Protein AF-A0A2G6GM30-F1 (afdb_monomer)

Structure (mmCIF, N/CA/C/O backbone):
data_AF-A0A2G6GM30-F1
#
_entry.id   AF-A0A2G6GM30-F1
#
loop_
_atom_site.group_PDB
_atom_site.id
_atom_site.type_symbol
_atom_site.label_atom_id
_atom_site.label_alt_id
_atom_site.label_comp_id
_atom_site.label_asym_id
_atom_site.label_entity_id
_atom_site.label_seq_id
_atom_site.pdbx_PDB_ins_code
_atom_site.Cartn_x
_atom_site.Cartn_y
_atom_site.Cartn_z
_atom_site.occupancy
_atom_site.B_iso_or_equiv
_atom_site.auth_seq_id
_atom_site.auth_comp_id
_atom_site.auth_asym_id
_atom_site.auth_atom_id
_atom_site.pdbx_PDB_model_num
ATOM 1 N N . MET A 1 1 ? 24.001 -7.301 -45.729 1.00 84.75 1 MET A N 1
ATOM 2 C CA . MET A 1 1 ? 23.975 -8.053 -44.451 1.00 84.75 1 MET A CA 1
ATOM 3 C C . MET A 1 1 ? 24.081 -7.148 -43.227 1.00 84.75 1 MET A C 1
ATOM 5 O O . MET A 1 1 ? 23.180 -7.208 -42.403 1.00 84.75 1 MET A O 1
ATOM 9 N N . LEU A 1 2 ? 25.099 -6.281 -43.123 1.00 90.50 2 LEU A N 1
ATOM 10 C CA . LEU A 1 2 ? 25.279 -5.382 -41.967 1.00 90.50 2 LEU A CA 1
ATOM 11 C C . LEU A 1 2 ? 24.071 -4.457 -41.707 1.00 90.50 2 LEU A C 1
ATOM 13 O O . LEU A 1 2 ? 23.614 -4.343 -40.576 1.00 90.50 2 LEU A O 1
ATOM 17 N N . LEU A 1 3 ? 23.507 -3.855 -42.761 1.00 92.69 3 LEU A N 1
ATOM 18 C CA . LEU A 1 3 ? 22.332 -2.982 -42.650 1.00 92.69 3 LEU A CA 1
ATOM 19 C C . LEU A 1 3 ? 21.097 -3.722 -42.106 1.00 92.69 3 LEU A C 1
ATOM 21 O O . LEU A 1 3 ? 20.431 -3.223 -41.206 1.00 92.69 3 LEU A O 1
ATOM 25 N N . ASN A 1 4 ? 20.826 -4.937 -42.596 1.00 92.81 4 ASN A N 1
ATOM 26 C CA . ASN A 1 4 ? 19.706 -5.754 -42.114 1.00 92.81 4 ASN A CA 1
ATOM 27 C C . ASN A 1 4 ? 19.883 -6.126 -40.637 1.00 92.81 4 ASN A C 1
ATOM 29 O O . ASN A 1 4 ? 18.922 -6.085 -39.877 1.00 92.81 4 ASN A O 1
ATOM 33 N N . PHE A 1 5 ? 21.111 -6.447 -40.221 1.00 91.69 5 PHE A N 1
ATOM 34 C CA . PHE A 1 5 ? 21.425 -6.717 -38.819 1.00 91.69 5 PHE A CA 1
ATOM 35 C C . PHE A 1 5 ? 21.166 -5.490 -37.930 1.00 91.69 5 PHE A C 1
ATOM 37 O O . PHE A 1 5 ? 20.510 -5.611 -36.897 1.00 91.69 5 PHE A O 1
ATOM 44 N N . LEU A 1 6 ? 21.605 -4.302 -38.359 1.00 90.38 6 LEU A N 1
ATOM 45 C CA . LEU A 1 6 ? 21.360 -3.048 -37.638 1.00 90.38 6 LEU A CA 1
ATOM 46 C C . LEU A 1 6 ? 19.866 -2.717 -37.532 1.00 90.38 6 LEU A C 1
ATOM 48 O O . LEU A 1 6 ? 19.414 -2.289 -36.473 1.00 90.38 6 LEU A O 1
ATOM 52 N N . LEU A 1 7 ? 19.090 -2.959 -38.592 1.00 92.94 7 LEU A N 1
ATOM 53 C CA . LEU A 1 7 ? 17.637 -2.762 -38.582 1.00 92.94 7 LEU A CA 1
ATOM 54 C C . LEU A 1 7 ? 16.932 -3.708 -37.603 1.00 92.94 7 LEU A C 1
ATOM 56 O O . LEU A 1 7 ? 16.074 -3.267 -36.840 1.00 92.94 7 LEU A O 1
ATOM 60 N N . ILE A 1 8 ? 17.316 -4.988 -37.581 1.00 92.06 8 ILE A N 1
ATOM 61 C CA . ILE A 1 8 ? 16.774 -5.971 -36.629 1.00 92.06 8 ILE A CA 1
ATOM 62 C C . ILE A 1 8 ? 17.109 -5.559 -35.194 1.00 92.06 8 ILE A C 1
ATOM 64 O O . ILE A 1 8 ? 16.237 -5.572 -34.325 1.00 92.06 8 ILE A O 1
ATOM 68 N N . LEU A 1 9 ?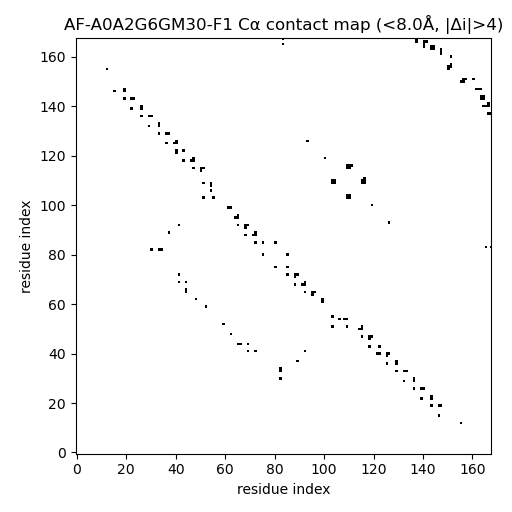 18.355 -5.147 -34.951 1.00 87.94 9 LEU A N 1
ATOM 69 C CA . LEU A 1 9 ? 18.783 -4.680 -33.639 1.00 87.94 9 LEU A CA 1
ATOM 70 C C . LEU A 1 9 ? 17.967 -3.456 -33.203 1.00 87.94 9 LEU A C 1
ATOM 72 O O . LEU A 1 9 ? 17.406 -3.462 -32.111 1.00 87.94 9 LEU A O 1
ATOM 76 N N . ALA A 1 10 ? 17.826 -2.448 -34.067 1.00 87.38 10 ALA A N 1
ATOM 77 C CA . ALA A 1 10 ? 17.023 -1.259 -33.789 1.00 87.38 10 ALA A CA 1
ATOM 78 C C . ALA A 1 10 ? 15.559 -1.608 -33.468 1.00 87.38 10 ALA A C 1
ATOM 80 O O . ALA A 1 10 ? 15.001 -1.087 -32.501 1.00 87.38 10 ALA A O 1
ATOM 81 N N . ALA A 1 11 ? 14.955 -2.538 -34.213 1.00 90.06 11 ALA A N 1
ATOM 82 C CA . ALA A 1 11 ? 13.593 -2.999 -33.954 1.00 90.06 11 ALA A CA 1
ATOM 83 C C . ALA A 1 11 ? 13.448 -3.645 -32.562 1.00 90.06 11 ALA A C 1
ATOM 85 O O . ALA A 1 11 ? 12.497 -3.341 -31.840 1.00 90.06 11 ALA A O 1
ATOM 86 N N . ILE A 1 12 ? 14.412 -4.474 -32.142 1.00 87.50 12 ILE A N 1
ATOM 87 C CA . 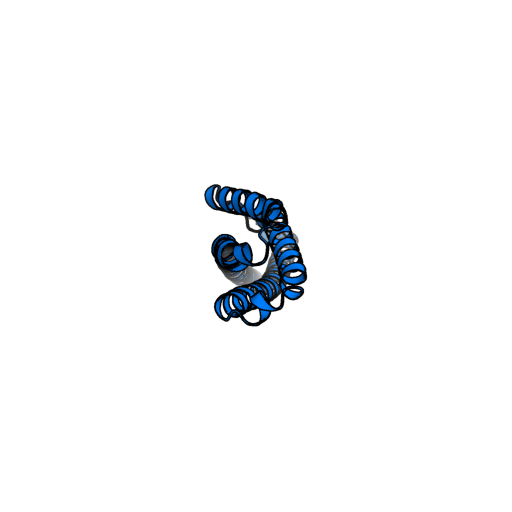ILE A 1 12 ? 14.426 -5.095 -30.805 1.00 87.50 12 ILE A CA 1
ATOM 88 C C . ILE A 1 12 ? 14.519 -4.029 -29.703 1.00 87.50 12 ILE A C 1
ATOM 90 O O . ILE A 1 12 ? 13.792 -4.106 -28.711 1.00 87.50 12 ILE A O 1
ATOM 94 N N . ILE A 1 13 ? 15.371 -3.013 -29.884 1.00 84.56 13 ILE A N 1
ATOM 95 C CA . ILE A 1 13 ? 15.541 -1.904 -28.928 1.00 84.56 13 ILE A CA 1
ATOM 96 C C . ILE A 1 13 ? 14.225 -1.147 -28.735 1.00 84.56 13 ILE A C 1
ATOM 98 O O . ILE A 1 13 ? 13.824 -0.862 -27.601 1.00 84.56 13 ILE A O 1
ATOM 102 N N . ILE A 1 14 ? 13.550 -0.830 -29.842 1.00 86.88 14 ILE A N 1
ATOM 103 C CA . ILE A 1 14 ? 12.280 -0.101 -29.836 1.00 86.88 14 ILE A CA 1
ATOM 104 C C . ILE A 1 14 ? 11.205 -0.925 -29.123 1.00 86.88 14 ILE A C 1
ATOM 106 O O . ILE A 1 14 ? 10.554 -0.418 -28.208 1.00 86.88 14 ILE A O 1
ATOM 110 N N . LEU A 1 15 ? 11.065 -2.208 -29.470 1.00 88.50 15 LEU A N 1
ATOM 111 C CA . LEU A 1 15 ? 10.095 -3.110 -28.841 1.00 88.50 15 LEU A CA 1
ATOM 112 C C . LEU A 1 15 ? 10.320 -3.245 -27.329 1.00 88.50 15 LEU A C 1
ATOM 114 O O . LEU A 1 15 ? 9.371 -3.143 -26.548 1.00 88.50 15 LEU A O 1
ATOM 118 N N . LEU A 1 16 ? 11.573 -3.422 -26.901 1.00 86.00 16 LEU A N 1
ATOM 119 C CA . LEU A 1 16 ? 11.924 -3.528 -25.485 1.00 86.00 16 LEU A CA 1
ATOM 120 C C . LEU A 1 16 ? 11.618 -2.225 -24.731 1.00 86.00 16 LEU A C 1
ATOM 122 O O . LEU A 1 16 ? 11.071 -2.264 -23.629 1.00 86.00 16 LEU A O 1
ATOM 126 N N . SER A 1 17 ? 11.903 -1.075 -25.343 1.00 84.06 17 SER A N 1
ATOM 127 C CA . SER A 1 17 ? 11.614 0.241 -24.761 1.00 84.06 17 SER A CA 1
ATOM 128 C C . SER A 1 17 ? 10.111 0.469 -24.578 1.00 84.06 17 SER A C 1
ATOM 130 O O . SER A 1 17 ? 9.685 0.897 -23.504 1.00 84.06 17 SER A O 1
ATOM 132 N N . ILE A 1 18 ? 9.297 0.112 -25.579 1.00 89.12 18 ILE A N 1
ATOM 133 C CA . ILE A 1 18 ? 7.828 0.169 -25.494 1.00 89.12 18 ILE A CA 1
ATOM 134 C C . ILE A 1 18 ? 7.329 -0.691 -24.329 1.00 89.12 18 ILE A C 1
ATOM 136 O O . ILE A 1 18 ? 6.519 -0.234 -23.522 1.00 89.12 18 ILE A O 1
ATOM 140 N N . PHE A 1 19 ? 7.841 -1.916 -24.192 1.00 89.75 19 PHE A N 1
ATOM 141 C CA . PHE A 1 19 ? 7.405 -2.823 -23.131 1.00 89.75 19 PHE A CA 1
ATOM 142 C C . PHE A 1 19 ? 7.753 -2.305 -21.726 1.00 89.75 19 PHE A C 1
ATOM 144 O O . PHE A 1 19 ? 6.922 -2.377 -20.818 1.00 89.75 19 PHE A O 1
ATOM 151 N N . ILE A 1 20 ? 8.941 -1.715 -21.553 1.00 89.06 20 ILE A N 1
ATOM 152 C CA . ILE A 1 20 ? 9.350 -1.071 -20.294 1.00 89.06 20 ILE A CA 1
ATOM 153 C C . ILE A 1 20 ? 8.406 0.085 -19.940 1.00 89.06 20 ILE A C 1
ATOM 155 O O . ILE A 1 20 ? 7.972 0.177 -18.791 1.00 89.06 20 ILE A O 1
ATOM 159 N N . ILE A 1 21 ? 8.045 0.934 -20.908 1.00 90.81 21 ILE A N 1
ATOM 160 C CA . ILE A 1 21 ? 7.124 2.063 -20.689 1.00 90.81 21 ILE A CA 1
ATOM 161 C C . ILE A 1 21 ? 5.734 1.563 -20.278 1.00 90.81 21 ILE A C 1
ATOM 163 O O . ILE A 1 21 ? 5.152 2.077 -19.323 1.00 90.81 21 ILE A O 1
ATOM 167 N N . ILE A 1 22 ? 5.216 0.529 -20.948 1.00 93.25 22 ILE A N 1
ATOM 168 C CA . ILE A 1 22 ? 3.916 -0.072 -20.611 1.00 93.25 22 ILE A CA 1
ATOM 169 C C . ILE A 1 22 ? 3.918 -0.592 -19.169 1.00 93.25 22 ILE A C 1
ATOM 171 O O . ILE A 1 22 ? 2.975 -0.341 -18.414 1.00 93.25 22 ILE A O 1
ATOM 175 N N . LEU A 1 23 ? 4.976 -1.300 -18.768 1.00 93.25 23 LEU A N 1
ATOM 176 C CA . LEU A 1 23 ? 5.095 -1.818 -17.407 1.00 93.25 23 LEU A CA 1
ATOM 177 C C . LEU A 1 23 ? 5.237 -0.699 -16.377 1.00 93.25 23 LEU A C 1
ATOM 179 O O . LEU A 1 23 ? 4.582 -0.774 -15.341 1.00 93.25 23 LEU A O 1
ATOM 183 N N . LYS A 1 24 ? 6.016 0.347 -16.671 1.00 93.12 24 LYS A N 1
ATOM 184 C CA . LYS A 1 24 ? 6.148 1.521 -15.801 1.00 93.12 24 LYS A CA 1
ATOM 185 C C . LYS A 1 24 ? 4.794 2.185 -15.551 1.00 93.12 24 LYS A C 1
ATOM 187 O O . LYS A 1 24 ? 4.396 2.326 -14.401 1.00 93.12 24 LYS A O 1
ATOM 192 N N . ASN A 1 25 ? 4.044 2.484 -16.611 1.00 93.81 25 ASN A N 1
ATOM 193 C CA . ASN A 1 25 ? 2.718 3.098 -16.489 1.00 93.81 25 ASN A CA 1
ATOM 194 C C . ASN A 1 25 ? 1.752 2.215 -15.683 1.00 93.81 25 ASN A C 1
ATOM 196 O O . ASN A 1 25 ? 0.944 2.711 -14.899 1.00 93.81 25 ASN A O 1
ATOM 200 N N . LYS A 1 26 ? 1.848 0.889 -15.849 1.00 95.56 26 LYS A N 1
ATOM 201 C CA . LYS A 1 26 ? 1.054 -0.065 -15.069 1.00 95.56 26 LYS A CA 1
ATOM 202 C C . LYS A 1 26 ? 1.440 -0.065 -13.588 1.00 95.56 26 LYS A C 1
ATOM 204 O O . LYS A 1 26 ? 0.550 -0.146 -12.746 1.00 95.56 26 LYS A O 1
ATOM 209 N N . ILE A 1 27 ? 2.734 0.015 -13.276 1.00 96.19 27 ILE A N 1
ATOM 210 C CA . ILE A 1 27 ? 3.244 0.140 -11.904 1.00 96.19 27 ILE A CA 1
ATOM 211 C C . ILE A 1 27 ? 2.712 1.428 -11.278 1.00 96.19 27 ILE A C 1
ATOM 213 O O . ILE A 1 27 ? 2.083 1.357 -10.230 1.00 96.19 27 ILE A O 1
ATOM 217 N N . ASP A 1 28 ? 2.865 2.569 -11.950 1.00 95.50 28 ASP A N 1
ATOM 218 C CA . ASP A 1 28 ? 2.432 3.867 -11.424 1.00 95.50 28 ASP A CA 1
ATOM 219 C C . ASP A 1 28 ? 0.905 3.898 -11.186 1.00 95.50 28 ASP A C 1
ATOM 221 O O . ASP A 1 28 ? 0.438 4.347 -10.139 1.00 95.50 28 ASP A O 1
ATOM 225 N N . SER A 1 29 ? 0.113 3.318 -12.097 1.00 96.81 29 SER A N 1
ATOM 226 C CA . SER A 1 29 ? -1.338 3.160 -11.911 1.00 96.81 29 SER A CA 1
ATOM 227 C C . SER A 1 29 ? -1.689 2.277 -10.704 1.00 96.81 29 SER A C 1
ATOM 229 O O . SER A 1 29 ? -2.587 2.619 -9.928 1.00 96.81 29 SER A O 1
ATOM 231 N N . LEU A 1 30 ? -0.972 1.164 -10.512 1.00 97.19 30 LEU A N 1
ATOM 232 C CA . LEU A 1 30 ? -1.156 0.290 -9.353 1.00 97.19 30 LEU A CA 1
ATOM 233 C C . LEU A 1 30 ? -0.76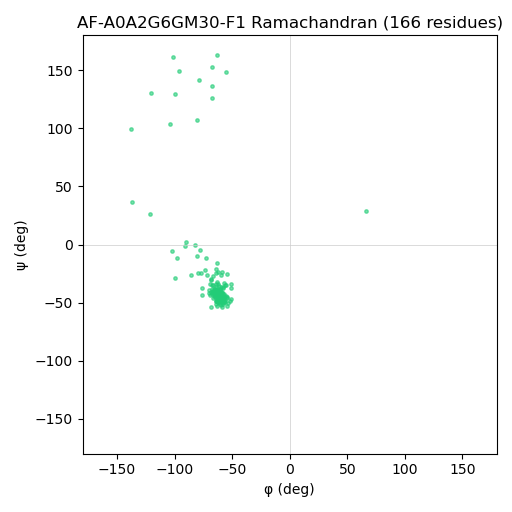5 0.982 -8.049 1.00 97.19 30 LEU A C 1
ATOM 235 O O . LEU A 1 30 ? -1.484 0.835 -7.063 1.00 97.19 30 LEU A O 1
ATOM 239 N N . GLU A 1 31 ? 0.321 1.757 -8.037 1.00 96.81 31 GLU A N 1
ATOM 240 C CA . GLU A 1 31 ? 0.730 2.533 -6.866 1.00 96.81 31 GLU A CA 1
ATOM 241 C C . GLU A 1 31 ? -0.375 3.503 -6.438 1.00 96.81 31 GLU A C 1
ATOM 243 O O . GLU A 1 31 ? -0.780 3.504 -5.273 1.00 96.81 31 GLU A O 1
ATOM 248 N N . SER A 1 32 ? -0.918 4.283 -7.378 1.00 96.88 32 SER A N 1
ATOM 249 C CA . SER A 1 32 ? -2.037 5.193 -7.109 1.00 96.88 32 SER A CA 1
ATOM 250 C C . SER A 1 32 ? -3.273 4.453 -6.594 1.00 96.88 32 SER A C 1
ATOM 252 O O . SER A 1 32 ? -3.921 4.909 -5.649 1.00 96.88 32 SER A O 1
ATOM 254 N N . TYR A 1 33 ? -3.590 3.298 -7.179 1.00 97.88 33 TYR A N 1
ATOM 255 C CA . TYR A 1 33 ? -4.744 2.504 -6.77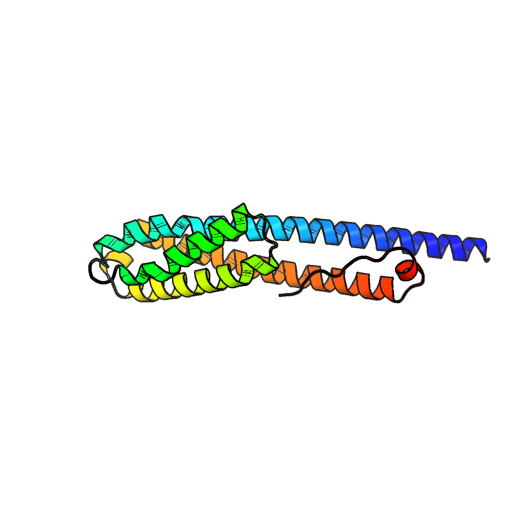3 1.00 97.88 33 TYR A CA 1
ATOM 256 C C . TYR A 1 33 ? -4.590 1.931 -5.355 1.00 97.88 33 TYR A C 1
ATOM 258 O O . TYR A 1 33 ? -5.498 2.068 -4.532 1.00 97.88 33 TYR A O 1
ATOM 266 N N . ILE A 1 34 ? -3.426 1.361 -5.026 1.00 98.12 34 ILE A N 1
ATOM 267 C CA . ILE A 1 34 ? -3.129 0.828 -3.687 1.00 98.12 34 ILE A CA 1
ATOM 268 C C . ILE A 1 34 ? -3.175 1.948 -2.639 1.00 98.12 34 ILE A C 1
ATOM 270 O O . ILE A 1 34 ? -3.813 1.784 -1.598 1.00 98.12 34 ILE A O 1
ATOM 274 N N . LYS A 1 35 ? -2.591 3.119 -2.932 1.00 97.69 35 LYS A N 1
ATOM 275 C CA . LYS A 1 35 ? -2.671 4.300 -2.050 1.00 97.69 35 LYS A CA 1
ATOM 276 C C . LYS A 1 35 ? -4.115 4.732 -1.784 1.00 97.69 35 LYS A C 1
ATOM 278 O O . LYS A 1 35 ? -4.449 5.135 -0.668 1.00 97.69 35 LYS A O 1
ATOM 283 N N . ASN A 1 36 ? -4.992 4.631 -2.781 1.00 97.44 36 ASN A N 1
ATOM 284 C CA . ASN A 1 36 ? -6.411 4.911 -2.589 1.00 97.44 36 ASN A CA 1
ATOM 285 C C . ASN A 1 36 ? -7.093 3.865 -1.689 1.00 97.44 36 ASN A C 1
ATOM 287 O O . ASN A 1 36 ? -7.868 4.233 -0.807 1.00 97.44 36 ASN A O 1
ATOM 291 N N . LEU A 1 37 ? -6.776 2.576 -1.847 1.00 97.94 37 LEU A N 1
ATOM 292 C CA . LEU A 1 37 ? -7.300 1.525 -0.966 1.00 97.94 37 LEU A CA 1
ATOM 293 C C . LEU A 1 37 ? 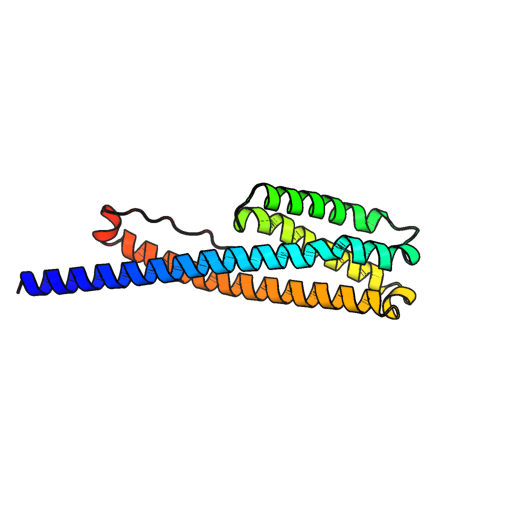-6.876 1.725 0.497 1.00 97.94 37 LEU A C 1
ATOM 295 O O . LEU A 1 37 ? -7.714 1.609 1.395 1.00 97.94 37 LEU A O 1
ATOM 299 N N . PHE A 1 38 ? -5.612 2.090 0.732 1.00 97.94 38 PHE A N 1
ATOM 300 C CA . PHE A 1 38 ? -5.118 2.490 2.054 1.00 97.94 38 PHE A CA 1
ATOM 301 C C . PHE A 1 38 ? -5.975 3.605 2.660 1.00 97.94 38 PHE A C 1
ATOM 303 O O . PHE A 1 38 ? -6.488 3.471 3.771 1.00 97.94 38 PHE A O 1
ATOM 310 N N . ASN A 1 39 ? -6.225 4.669 1.893 1.00 96.50 39 ASN A N 1
ATOM 311 C CA . ASN A 1 39 ? -7.069 5.781 2.324 1.00 96.50 39 ASN A CA 1
ATOM 312 C C . ASN A 1 39 ? -8.497 5.335 2.679 1.00 96.50 39 ASN A C 1
ATOM 314 O O . ASN A 1 39 ? -9.005 5.700 3.740 1.00 96.50 39 ASN A O 1
ATOM 318 N N . ILE A 1 40 ? -9.136 4.531 1.823 1.00 96.38 40 ILE A N 1
ATOM 319 C CA . ILE A 1 40 ? -10.492 4.018 2.066 1.00 96.38 40 ILE A CA 1
ATOM 320 C C . ILE A 1 40 ? -10.539 3.258 3.394 1.00 96.38 40 ILE A C 1
ATOM 322 O O . ILE A 1 40 ? -11.400 3.543 4.225 1.00 96.38 40 ILE A O 1
ATOM 326 N N . ARG A 1 41 ? -9.591 2.342 3.631 1.00 97.81 41 ARG A N 1
ATOM 327 C CA . ARG A 1 41 ? -9.528 1.560 4.874 1.00 97.81 41 ARG A CA 1
ATOM 328 C C . ARG A 1 41 ? -9.320 2.451 6.101 1.00 97.81 41 ARG A C 1
ATOM 330 O O . ARG A 1 41 ? -10.047 2.346 7.086 1.00 97.81 41 ARG A O 1
ATOM 337 N N . THR A 1 42 ? -8.342 3.345 6.038 1.00 97.06 42 THR A N 1
ATOM 338 C CA . THR A 1 42 ? -7.960 4.221 7.153 1.00 97.06 42 THR A CA 1
ATOM 339 C C . THR A 1 42 ? -9.059 5.241 7.491 1.00 97.06 42 THR A C 1
ATOM 341 O O . THR A 1 42 ? -9.225 5.636 8.648 1.00 97.06 42 THR A O 1
ATOM 344 N N . ASN A 1 43 ? -9.896 5.629 6.527 1.00 96.31 43 ASN A N 1
ATOM 345 C CA . ASN A 1 43 ? -11.028 6.528 6.776 1.00 96.31 43 ASN A CA 1
ATOM 346 C C . ASN A 1 43 ? -12.197 5.881 7.530 1.00 96.31 43 ASN A C 1
ATOM 348 O O . ASN A 1 43 ? -13.054 6.609 8.023 1.00 96.31 43 ASN A O 1
ATOM 352 N N . ILE A 1 44 ? -12.219 4.554 7.681 1.00 97.25 44 ILE A N 1
ATOM 353 C CA . ILE A 1 44 ? -13.253 3.844 8.450 1.00 97.25 44 ILE A CA 1
ATOM 354 C C . ILE A 1 44 ? -13.022 3.972 9.960 1.00 97.25 44 ILE A C 1
ATOM 356 O O . ILE A 1 44 ? -13.968 3.868 10.740 1.00 97.25 44 ILE A O 1
ATOM 360 N N . ILE A 1 45 ? -11.778 4.218 10.384 1.00 96.62 45 ILE A N 1
ATOM 361 C CA . ILE A 1 45 ? -11.363 4.214 11.796 1.00 96.62 45 ILE A CA 1
ATOM 362 C C . ILE A 1 45 ? -12.269 5.082 12.693 1.00 96.62 45 ILE A C 1
ATOM 364 O O . ILE A 1 45 ? -12.691 4.575 13.732 1.00 96.62 45 ILE A O 1
ATOM 368 N N . PRO A 1 46 ? -12.633 6.333 12.334 1.00 95.19 46 PRO A N 1
ATOM 369 C CA . PRO A 1 46 ? -13.528 7.142 13.164 1.00 95.19 46 PRO A CA 1
ATOM 370 C C . PRO A 1 46 ? -14.916 6.514 13.324 1.00 95.19 46 PRO A C 1
ATOM 372 O O . PRO A 1 46 ? -15.437 6.441 14.431 1.00 95.19 46 PRO A O 1
ATOM 375 N N . SER A 1 47 ? -15.501 5.993 12.242 1.00 96.19 47 SER A N 1
ATOM 376 C CA . SER A 1 47 ? -16.802 5.316 12.301 1.00 96.19 47 SER A CA 1
ATOM 377 C C . SER A 1 47 ? -16.742 4.042 13.143 1.00 96.19 47 SER A C 1
ATOM 379 O O . SER A 1 47 ? -17.674 3.752 13.894 1.00 96.19 47 SER A O 1
ATOM 381 N N . LEU A 1 48 ? -15.637 3.296 13.052 1.00 95.69 48 LEU A N 1
ATOM 382 C CA . LEU A 1 48 ? -15.409 2.112 13.874 1.00 95.69 48 LEU A CA 1
ATOM 383 C C . LEU A 1 48 ? -15.303 2.474 15.362 1.00 95.69 48 LEU A C 1
ATOM 385 O O . LEU A 1 48 ? -15.886 1.774 16.192 1.00 95.69 48 LEU A O 1
ATOM 389 N N . PHE A 1 49 ? -14.606 3.565 15.691 1.00 94.88 49 PHE A N 1
ATOM 390 C CA . PHE A 1 49 ? -14.516 4.088 17.053 1.00 94.88 49 PHE A CA 1
ATOM 391 C C . PHE A 1 49 ? -15.901 4.438 17.604 1.00 94.88 49 PHE A C 1
ATOM 393 O O . PHE A 1 49 ? -16.296 3.884 18.626 1.00 94.88 49 PHE A O 1
ATOM 400 N N . GLU A 1 50 ? -16.675 5.262 16.894 1.00 93.50 50 GLU A N 1
ATOM 401 C CA . GLU A 1 50 ? -17.998 5.714 17.349 1.00 93.50 50 GLU A CA 1
ATOM 402 C C . GLU A 1 50 ? -18.959 4.552 17.626 1.00 93.50 50 GLU A C 1
ATOM 404 O O . GLU A 1 50 ? -19.607 4.492 18.673 1.00 93.50 50 GLU A O 1
ATOM 409 N N . VAL A 1 51 ? -19.015 3.573 16.719 1.00 94.12 51 VAL A N 1
ATOM 410 C CA . VAL A 1 51 ? -19.896 2.408 16.886 1.00 94.12 51 VAL A CA 1
ATOM 411 C C . VAL A 1 51 ? -19.431 1.503 18.035 1.00 94.12 51 VAL A C 1
ATOM 413 O O . VAL A 1 51 ? -20.262 0.882 18.702 1.00 94.12 51 VAL A O 1
ATOM 416 N N . SER A 1 52 ? -18.124 1.445 18.302 1.00 93.25 52 SER A N 1
ATOM 417 C CA . SER A 1 52 ? -17.554 0.582 19.346 1.00 93.25 52 SER A CA 1
ATOM 418 C C . SER A 1 52 ? -17.551 1.231 20.735 1.00 93.25 52 SER A C 1
ATOM 420 O O . SER A 1 52 ? -17.628 0.523 21.742 1.00 93.25 52 SER A O 1
ATOM 422 N N . ARG A 1 53 ? -17.516 2.568 20.806 1.00 89.25 53 ARG A N 1
ATOM 423 C CA . ARG A 1 53 ? -17.307 3.351 22.034 1.00 89.25 53 ARG A CA 1
ATOM 424 C C . ARG A 1 53 ? -18.283 3.001 23.153 1.00 89.25 53 ARG A C 1
ATOM 426 O O . ARG A 1 53 ? -17.864 2.743 24.276 1.00 89.25 53 ARG A O 1
ATOM 433 N N . SER A 1 54 ? -19.574 2.896 22.839 1.00 85.00 54 SER A N 1
ATOM 434 C CA . SER A 1 54 ? -20.622 2.555 23.820 1.00 85.00 54 SER A CA 1
ATOM 435 C C . SER A 1 54 ? -20.418 1.196 24.507 1.00 85.00 54 SER A C 1
ATOM 437 O O . SER A 1 54 ? -20.875 0.987 25.630 1.00 85.00 54 SER A O 1
ATOM 439 N N . SER A 1 55 ? -19.727 0.263 23.848 1.00 86.69 55 SER A N 1
ATOM 440 C CA . SER A 1 55 ? -19.439 -1.076 24.375 1.00 86.69 55 SER A CA 1
ATOM 441 C C . SER A 1 55 ? -18.039 -1.197 24.986 1.00 86.69 55 SER A C 1
ATOM 443 O O . SER A 1 55 ? -17.771 -2.184 25.673 1.00 86.69 55 SER A O 1
ATOM 445 N N . LEU A 1 56 ? -17.177 -0.197 24.771 1.00 85.75 56 LEU A N 1
ATOM 446 C CA . LEU A 1 56 ? -15.771 -0.148 25.187 1.00 85.75 56 LEU A CA 1
ATOM 447 C C . LEU A 1 56 ? -15.462 1.050 26.100 1.00 85.75 56 LEU A C 1
ATOM 449 O O . LEU A 1 56 ? -14.325 1.495 26.159 1.00 85.75 56 LEU A O 1
ATOM 453 N N . ILE A 1 57 ? -16.447 1.566 26.840 1.00 77.25 57 ILE A N 1
ATOM 454 C CA . ILE A 1 57 ? -16.333 2.799 27.651 1.00 77.25 57 ILE A CA 1
ATOM 455 C C . ILE A 1 57 ? -15.113 2.801 28.592 1.00 77.25 57 ILE A C 1
ATOM 457 O O . ILE A 1 57 ? -14.520 3.842 28.839 1.00 77.25 57 ILE A O 1
ATOM 461 N N . ARG A 1 58 ? -14.725 1.634 29.122 1.00 77.12 58 ARG A N 1
ATOM 462 C CA . ARG A 1 58 ? -13.578 1.479 30.037 1.00 77.12 58 ARG A CA 1
ATOM 463 C C . ARG A 1 58 ? -12.246 1.193 29.336 1.00 77.12 58 ARG A C 1
ATOM 465 O O . ARG A 1 58 ? -11.263 0.964 30.026 1.00 77.12 58 ARG A O 1
ATOM 472 N N . HIS A 1 59 ? -12.249 1.163 28.005 1.00 79.12 59 HIS A N 1
ATOM 473 C CA . HIS A 1 59 ? -11.130 0.741 27.173 1.00 79.12 59 HIS A CA 1
ATOM 474 C C . HIS A 1 59 ? -10.906 1.660 25.961 1.00 79.12 59 HIS A C 1
ATOM 476 O O . HIS A 1 59 ? -10.589 1.196 24.862 1.00 79.12 59 HIS A O 1
ATOM 482 N N . GLU A 1 60 ? -11.108 2.971 26.118 1.00 77.31 60 GLU A N 1
ATOM 483 C CA . GLU A 1 60 ? -10.879 3.937 25.031 1.00 77.31 60 GLU A CA 1
ATOM 484 C C . GLU A 1 60 ? -9.403 3.960 24.579 1.00 77.31 60 GLU A C 1
ATOM 486 O O . GLU A 1 60 ? -9.110 4.264 23.419 1.00 77.31 60 GLU A O 1
ATOM 491 N N . GLU A 1 61 ? -8.471 3.545 25.446 1.00 87.75 61 GLU A N 1
ATOM 492 C CA . GLU A 1 61 ? -7.047 3.406 25.140 1.00 87.75 61 GLU A CA 1
ATOM 493 C C . GLU A 1 61 ? -6.758 2.443 23.983 1.00 87.75 61 GLU A C 1
ATOM 495 O O . GLU A 1 61 ? -5.746 2.613 23.301 1.00 87.75 61 GLU A O 1
ATOM 500 N N . ILE A 1 62 ? -7.668 1.502 23.697 1.00 89.94 62 ILE A N 1
ATOM 501 C CA . ILE A 1 62 ? -7.562 0.559 22.574 1.00 89.94 62 ILE A CA 1
ATOM 502 C C . ILE A 1 62 ? -7.425 1.295 21.235 1.00 89.94 62 ILE A C 1
ATOM 504 O O . ILE A 1 62 ? -6.736 0.819 20.337 1.00 89.94 62 ILE A O 1
ATOM 508 N N . PHE A 1 63 ? -8.055 2.464 21.084 1.00 94.25 63 PHE A N 1
ATOM 509 C CA . PHE A 1 63 ? -8.007 3.228 19.836 1.00 94.25 63 PHE A CA 1
ATOM 510 C C . PHE A 1 63 ? -6.857 4.245 19.786 1.00 94.25 63 PHE A C 1
ATOM 512 O O . PHE A 1 63 ? -6.680 4.929 18.774 1.00 94.25 63 PHE A O 1
ATOM 519 N N . ARG A 1 64 ? -6.049 4.368 20.845 1.00 93.94 64 ARG A N 1
ATOM 520 C CA . ARG A 1 64 ? -5.008 5.402 20.927 1.00 93.94 64 ARG A CA 1
ATOM 521 C C . ARG A 1 64 ? -3.960 5.253 19.825 1.00 93.94 64 ARG A C 1
ATOM 523 O O . ARG A 1 64 ? -3.660 6.237 19.143 1.00 93.94 64 ARG A O 1
ATOM 530 N N . GLU A 1 65 ? -3.425 4.048 19.638 1.00 95.94 65 GLU A N 1
ATOM 531 C CA . GLU A 1 65 ? -2.374 3.822 18.641 1.00 95.94 65 GLU A CA 1
ATOM 532 C C . GLU A 1 65 ? -2.927 3.948 17.221 1.00 95.94 65 GLU A C 1
ATOM 534 O O . GLU A 1 65 ? -2.349 4.660 16.401 1.00 95.94 65 GLU A O 1
ATOM 539 N N . ILE A 1 66 ? -4.106 3.386 16.934 1.00 97.00 66 ILE A N 1
ATOM 540 C CA . ILE A 1 66 ? -4.685 3.494 15.591 1.00 97.00 66 ILE A CA 1
ATOM 541 C C . ILE A 1 66 ? -5.031 4.943 15.200 1.00 97.00 66 ILE A C 1
ATOM 543 O O . ILE A 1 66 ? -4.873 5.329 14.041 1.00 97.00 66 ILE A O 1
ATOM 547 N N . ILE A 1 67 ? -5.451 5.786 16.153 1.00 95.94 67 ILE A N 1
ATOM 548 C CA . ILE A 1 67 ? -5.698 7.216 15.904 1.00 95.94 67 ILE A CA 1
ATOM 549 C C . ILE A 1 67 ? -4.385 7.943 15.589 1.00 95.94 67 ILE A C 1
ATOM 551 O O . ILE A 1 67 ? -4.352 8.797 14.697 1.00 95.94 67 ILE A O 1
ATOM 555 N N . LYS A 1 68 ? -3.297 7.610 16.291 1.00 97.12 68 LYS A N 1
ATOM 556 C CA . LYS A 1 68 ? -1.958 8.146 16.011 1.00 97.12 68 LYS A CA 1
ATOM 557 C C . LYS A 1 68 ? -1.476 7.711 14.625 1.00 97.12 68 LYS A C 1
ATOM 559 O O . LYS A 1 68 ? -1.089 8.570 13.834 1.00 97.12 68 LYS A O 1
ATOM 564 N N . LEU A 1 69 ? -1.575 6.425 14.296 1.00 98.19 69 LEU A N 1
ATOM 565 C CA . LEU A 1 69 ? -1.208 5.900 12.978 1.00 98.19 69 LEU A CA 1
ATOM 566 C C . LEU A 1 69 ? -2.041 6.527 11.856 1.00 98.19 69 LEU A C 1
ATOM 568 O O . LEU A 1 69 ? -1.495 6.892 10.820 1.00 98.19 69 LEU A O 1
ATOM 572 N N . ARG A 1 70 ? -3.341 6.764 12.076 1.00 97.31 70 ARG A N 1
ATOM 573 C CA . ARG A 1 70 ? -4.188 7.494 11.122 1.00 97.31 70 ARG A CA 1
ATOM 574 C C . ARG A 1 70 ? -3.665 8.905 10.841 1.00 97.31 70 ARG A C 1
ATOM 576 O O . ARG A 1 70 ? -3.714 9.343 9.693 1.00 97.31 70 ARG A O 1
ATOM 583 N N . LYS A 1 71 ? -3.186 9.629 11.861 1.00 97.12 71 LYS A N 1
ATOM 584 C CA . LYS A 1 71 ? -2.578 10.961 11.672 1.00 97.12 71 LYS A CA 1
ATOM 585 C C . LYS A 1 71 ? -1.296 10.874 10.842 1.00 97.12 71 LYS A C 1
ATOM 587 O O . LYS A 1 71 ? -1.098 11.709 9.966 1.00 97.12 71 LYS A O 1
ATOM 592 N N . ILE A 1 72 ? -0.474 9.852 11.083 1.00 97.69 72 ILE A N 1
ATOM 593 C CA . ILE A 1 72 ? 0.745 9.594 10.305 1.00 97.69 72 ILE A CA 1
ATOM 594 C C . ILE A 1 72 ? 0.387 9.288 8.842 1.00 97.69 72 ILE A C 1
ATOM 596 O O . ILE A 1 72 ? 0.835 10.012 7.961 1.00 97.69 72 ILE A O 1
ATOM 600 N N . SER A 1 73 ? -0.514 8.333 8.586 1.00 97.25 73 SER A N 1
ATOM 601 C CA . SER A 1 73 ? -0.989 7.985 7.232 1.00 97.25 73 SER A CA 1
ATOM 602 C C . SER A 1 73 ? -1.615 9.184 6.502 1.00 97.25 73 SER A C 1
ATOM 604 O O . SER A 1 73 ? -1.434 9.370 5.298 1.00 97.25 73 SER A O 1
ATOM 606 N N . PHE A 1 74 ? -2.336 10.061 7.209 1.00 96.19 74 PHE A N 1
ATOM 607 C CA . PHE A 1 74 ? -2.831 11.312 6.625 1.00 96.19 74 PHE A CA 1
ATOM 608 C C . PHE A 1 74 ? -1.694 12.267 6.224 1.00 96.19 74 PHE A C 1
ATOM 610 O O . PHE A 1 74 ? -1.735 12.843 5.133 1.00 96.19 74 PHE A O 1
ATOM 617 N N . SER A 1 75 ? -0.678 12.416 7.078 1.00 96.75 75 SER A N 1
ATOM 618 C CA . SER A 1 75 ? 0.503 13.242 6.805 1.00 96.75 75 SER A CA 1
ATOM 619 C C . SER A 1 75 ? 1.298 12.712 5.609 1.00 96.75 75 SER A C 1
ATOM 621 O O . SER A 1 75 ? 1.572 13.462 4.677 1.00 96.75 75 SER A O 1
ATOM 623 N N . GLU A 1 76 ? 1.586 11.408 5.573 1.00 96.44 76 GLU A N 1
ATOM 624 C CA . GLU A 1 76 ? 2.307 10.761 4.468 1.00 96.44 76 GLU A CA 1
ATOM 625 C C . GLU A 1 76 ? 1.625 11.007 3.119 1.00 96.44 76 GLU A C 1
ATOM 627 O O . GLU A 1 76 ? 2.279 11.381 2.144 1.00 96.44 76 GLU A O 1
ATOM 632 N N . ARG A 1 77 ? 0.294 10.878 3.074 1.00 93.12 77 ARG A N 1
ATOM 633 C CA . ARG A 1 77 ? -0.492 11.171 1.868 1.00 93.12 77 ARG A CA 1
ATOM 634 C C . ARG A 1 77 ? -0.437 12.638 1.475 1.00 93.12 77 ARG A C 1
ATOM 636 O O . ARG A 1 77 ? -0.253 12.936 0.301 1.00 93.12 77 ARG A O 1
ATOM 643 N N . SER A 1 78 ? -0.592 13.538 2.443 1.00 92.50 78 SER A N 1
ATOM 644 C CA . SER A 1 78 ? -0.563 14.985 2.193 1.00 92.50 78 SER A CA 1
ATOM 645 C C . SER A 1 78 ? 0.798 15.446 1.668 1.00 92.50 78 SER A C 1
ATOM 647 O O . SER A 1 78 ? 0.867 16.354 0.849 1.00 92.50 78 SER A O 1
ATOM 649 N N . LEU A 1 79 ? 1.874 14.781 2.095 1.00 94.69 79 LEU A N 1
ATOM 650 C CA . LEU A 1 79 ? 3.238 15.012 1.621 1.00 94.69 79 LEU A CA 1
ATOM 651 C C . LEU A 1 79 ? 3.559 14.292 0.300 1.00 94.69 79 LEU A C 1
ATOM 653 O O . LEU A 1 79 ? 4.682 14.396 -0.183 1.00 94.69 79 LEU A O 1
ATOM 657 N N . GLY A 1 80 ? 2.611 13.545 -0.277 1.00 91.62 80 GLY A N 1
ATOM 658 C CA . GLY A 1 80 ? 2.814 12.833 -1.538 1.00 91.62 80 GLY A CA 1
ATOM 659 C C . GLY A 1 80 ? 3.840 11.700 -1.455 1.00 91.62 80 GLY A C 1
ATOM 660 O O . GLY A 1 80 ? 4.484 11.397 -2.459 1.00 91.62 80 GLY A O 1
ATOM 661 N N . ARG A 1 81 ? 4.000 11.071 -0.281 1.00 92.81 81 ARG A N 1
ATOM 662 C CA . ARG A 1 81 ? 4.968 9.984 -0.070 1.00 92.81 81 ARG A CA 1
ATOM 663 C C . ARG A 1 81 ? 4.770 8.840 -1.069 1.00 92.81 81 ARG A C 1
ATOM 665 O O . ARG A 1 81 ? 3.663 8.571 -1.559 1.00 92.81 81 ARG A O 1
ATOM 672 N N . SER A 1 82 ? 5.868 8.177 -1.410 1.00 92.75 82 SER A N 1
ATOM 673 C CA . SER A 1 82 ? 5.883 7.012 -2.297 1.00 92.75 82 SER A CA 1
ATOM 674 C C . SER A 1 82 ? 5.102 5.840 -1.690 1.00 92.75 82 SER A C 1
ATOM 676 O O . SER A 1 82 ? 4.809 5.820 -0.495 1.00 92.75 82 SER A O 1
ATOM 678 N N . LEU A 1 83 ? 4.729 4.852 -2.516 1.00 94.12 83 LEU A N 1
ATOM 679 C CA . LEU A 1 83 ? 4.037 3.665 -1.998 1.00 94.12 83 LEU A CA 1
ATOM 680 C C . LEU A 1 83 ? 4.903 2.932 -0.957 1.00 94.12 83 LEU A C 1
ATOM 682 O O . LEU A 1 83 ? 4.378 2.520 0.072 1.00 94.12 83 LEU A O 1
ATOM 686 N N . SER A 1 84 ? 6.209 2.825 -1.211 1.00 90.88 84 SER A N 1
ATOM 687 C CA . SER A 1 84 ? 7.165 2.160 -0.320 1.00 90.88 84 SER A CA 1
ATOM 688 C C . SER A 1 84 ? 7.188 2.771 1.082 1.00 90.88 84 SER A C 1
ATOM 690 O O . SER A 1 84 ? 7.026 2.066 2.077 1.00 90.88 84 SER A O 1
ATOM 692 N N . GLU A 1 85 ? 7.269 4.102 1.165 1.00 91.94 85 GLU A N 1
ATOM 693 C CA . GLU A 1 85 ? 7.290 4.820 2.444 1.00 91.94 85 GLU A CA 1
ATOM 694 C C . GLU A 1 85 ? 5.999 4.615 3.253 1.00 91.94 85 GLU A C 1
ATOM 696 O O . GLU A 1 85 ? 6.043 4.543 4.477 1.00 91.94 85 GLU A O 1
ATOM 701 N N . MET A 1 86 ? 4.852 4.485 2.580 1.00 95.38 86 MET A N 1
ATOM 702 C CA . MET A 1 86 ? 3.549 4.335 3.237 1.00 95.38 86 MET A CA 1
ATOM 703 C C . MET A 1 86 ? 3.272 2.913 3.744 1.00 95.38 86 MET A C 1
ATOM 705 O O . MET A 1 86 ? 2.464 2.725 4.657 1.00 95.38 86 MET A O 1
ATOM 709 N N . ILE A 1 87 ? 3.903 1.888 3.158 1.00 94.81 87 ILE A N 1
ATOM 710 C CA . ILE A 1 87 ? 3.589 0.482 3.460 1.00 94.81 87 ILE A CA 1
ATOM 711 C C . ILE A 1 87 ? 3.819 0.141 4.930 1.00 94.81 87 ILE A C 1
ATOM 713 O O . ILE A 1 87 ? 3.005 -0.574 5.514 1.00 94.81 87 ILE A O 1
ATOM 717 N N . GLY A 1 88 ? 4.878 0.677 5.541 1.00 95.00 88 GLY A N 1
ATOM 718 C CA . GLY A 1 88 ? 5.172 0.436 6.954 1.00 95.00 88 GLY A CA 1
ATOM 719 C C . GLY A 1 88 ? 4.031 0.903 7.861 1.00 95.00 88 GLY A C 1
ATOM 720 O O . GLY A 1 88 ? 3.495 0.120 8.650 1.00 95.00 88 GLY A O 1
ATOM 721 N N . THR A 1 89 ? 3.595 2.153 7.695 1.00 97.69 89 THR A N 1
ATOM 722 C CA . THR A 1 89 ? 2.464 2.723 8.441 1.00 97.69 89 THR A CA 1
ATOM 723 C C . THR A 1 89 ? 1.176 1.941 8.189 1.00 97.69 89 THR A C 1
ATOM 725 O O . THR A 1 89 ? 0.441 1.619 9.124 1.00 97.69 89 THR A O 1
ATOM 728 N N . GLU A 1 90 ? 0.907 1.560 6.943 1.00 97.69 90 GLU A N 1
ATOM 729 C CA . GLU A 1 90 ? -0.313 0.838 6.574 1.00 97.69 90 GLU A CA 1
ATOM 730 C C . GLU A 1 90 ? -0.330 -0.621 7.062 1.00 97.69 90 GLU A C 1
ATOM 732 O O . GLU A 1 90 ? -1.405 -1.172 7.333 1.00 97.69 90 GLU A O 1
ATOM 737 N N . GLN A 1 91 ? 0.831 -1.248 7.248 1.00 97.56 91 GLN A N 1
ATOM 738 C CA . GLN A 1 91 ? 0.945 -2.547 7.910 1.00 97.56 91 GLN A CA 1
ATOM 739 C C . GLN A 1 91 ? 0.651 -2.436 9.412 1.00 97.56 91 GLN A C 1
ATOM 741 O O . GLN A 1 91 ? -0.077 -3.270 9.958 1.00 97.56 91 GLN A O 1
ATOM 746 N N . LEU A 1 92 ? 1.147 -1.387 10.076 1.00 98.25 92 LEU A N 1
ATOM 747 C CA . LEU A 1 92 ? 0.818 -1.118 11.479 1.00 98.25 92 LEU A CA 1
ATOM 748 C C . LEU A 1 92 ? -0.685 -0.867 11.656 1.00 98.25 92 LEU A C 1
ATOM 750 O O . LEU A 1 92 ? -1.302 -1.463 12.536 1.00 98.25 92 LEU A O 1
ATOM 754 N N . ILE A 1 93 ? -1.304 -0.077 10.769 1.00 98.38 93 ILE A N 1
ATOM 755 C CA . ILE A 1 93 ? -2.759 0.152 10.773 1.00 98.38 93 ILE A CA 1
ATOM 756 C C . ILE A 1 93 ? -3.525 -1.167 10.632 1.00 98.38 93 ILE A C 1
ATOM 758 O O . ILE A 1 93 ? -4.487 -1.399 11.363 1.00 98.38 93 ILE A O 1
ATOM 762 N N . HIS A 1 94 ? -3.108 -2.048 9.718 1.00 98.19 94 HIS A N 1
ATOM 763 C CA . HIS A 1 94 ? -3.735 -3.361 9.552 1.00 98.19 94 HIS A CA 1
ATOM 764 C C . HIS A 1 94 ? -3.681 -4.197 10.840 1.00 98.19 94 HIS A C 1
ATOM 766 O O . HIS A 1 94 ? -4.687 -4.783 11.248 1.00 98.19 94 HIS A O 1
ATOM 772 N N . ASN A 1 95 ? -2.522 -4.228 11.497 1.00 97.94 95 ASN A N 1
ATOM 773 C CA . ASN A 1 95 ? -2.324 -4.985 12.729 1.00 97.94 95 ASN A CA 1
ATOM 774 C C . ASN A 1 95 ? -3.178 -4.439 13.881 1.00 97.94 95 ASN A C 1
ATOM 776 O O . ASN A 1 95 ? -3.829 -5.221 14.578 1.00 97.94 95 ASN A O 1
ATOM 780 N N . GLU A 1 96 ? -3.245 -3.116 14.028 1.00 97.94 96 GLU A N 1
ATOM 781 C CA . GLU A 1 96 ? -4.087 -2.467 15.035 1.00 97.94 96 GLU A CA 1
ATOM 782 C C . GLU A 1 96 ? -5.580 -2.711 14.781 1.00 97.94 96 GLU A C 1
ATOM 784 O O . GLU A 1 96 ? -6.320 -3.026 15.712 1.00 97.94 96 GLU A O 1
ATOM 789 N N . LEU A 1 97 ? -6.040 -2.671 13.524 1.00 97.81 97 LEU A N 1
ATOM 790 C CA . LEU A 1 97 ? -7.423 -3.034 13.177 1.00 97.81 97 LEU A CA 1
ATOM 791 C C . LEU A 1 97 ? -7.743 -4.480 13.578 1.00 97.81 97 LEU A C 1
ATOM 793 O O . LEU A 1 97 ? -8.794 -4.741 14.167 1.00 97.81 97 LEU A O 1
ATOM 797 N N . ASN A 1 98 ? -6.825 -5.416 13.325 1.00 96.94 98 ASN A N 1
ATOM 798 C CA . ASN A 1 98 ? -6.986 -6.808 13.745 1.00 96.94 98 ASN A CA 1
ATOM 799 C C . ASN A 1 98 ? -7.049 -6.943 15.273 1.00 96.94 98 ASN A C 1
ATOM 801 O O . ASN A 1 98 ? -7.845 -7.734 15.787 1.00 96.94 98 ASN A O 1
ATOM 805 N N . PHE A 1 99 ? -6.226 -6.190 16.007 1.00 96.19 99 PHE A N 1
ATOM 806 C CA . PHE A 1 99 ? -6.273 -6.149 17.468 1.00 96.19 99 PHE A CA 1
ATOM 807 C C . PHE A 1 99 ? -7.621 -5.615 17.971 1.00 96.19 99 PHE A C 1
ATOM 809 O O . PHE A 1 99 ? -8.280 -6.287 18.768 1.00 96.19 99 PHE A O 1
ATOM 816 N N . ILE A 1 100 ? -8.085 -4.483 17.437 1.00 95.31 100 ILE A N 1
ATOM 817 C CA . ILE A 1 100 ? -9.384 -3.885 17.777 1.00 95.31 100 ILE A CA 1
ATOM 818 C C . ILE A 1 100 ? -10.513 -4.886 17.540 1.00 95.31 100 ILE A C 1
ATOM 820 O O . ILE A 1 100 ? -11.332 -5.109 18.431 1.00 95.31 100 ILE A O 1
ATOM 824 N N . PHE A 1 101 ? -10.541 -5.558 16.386 1.00 95.44 101 PHE A N 1
ATOM 825 C CA . PHE A 1 101 ? -11.569 -6.562 16.109 1.00 95.44 101 PHE A CA 1
ATOM 826 C C . PHE A 1 101 ? -11.508 -7.755 17.060 1.00 95.44 101 PHE A C 1
ATOM 828 O O . PHE A 1 101 ? -12.558 -8.223 17.500 1.00 95.44 101 PHE A O 1
ATOM 835 N N . LYS A 1 102 ? -10.313 -8.222 17.441 1.00 93.88 102 LYS A N 1
ATOM 836 C CA . LYS A 1 102 ? -10.170 -9.278 18.457 1.00 93.88 102 LYS A CA 1
ATOM 837 C C . LYS A 1 102 ? -10.757 -8.856 19.799 1.00 93.88 102 LYS A C 1
ATOM 839 O O . LYS A 1 102 ? -11.407 -9.681 20.442 1.00 93.88 102 LYS A O 1
ATOM 844 N N . VAL A 1 103 ? -10.557 -7.604 20.214 1.00 92.38 103 VAL A N 1
ATOM 845 C CA . VAL A 1 103 ? -11.162 -7.097 21.450 1.00 92.38 103 VAL A CA 1
ATOM 846 C C . VAL A 1 103 ? -12.674 -6.984 21.292 1.00 92.38 103 VAL A C 1
ATOM 848 O O . VAL A 1 103 ? -13.402 -7.611 22.058 1.00 92.38 103 VAL A O 1
ATOM 851 N N . CYS A 1 104 ? -13.161 -6.291 20.258 1.00 92.50 104 CYS A N 1
ATOM 852 C CA . CYS A 1 104 ? -14.590 -6.095 20.009 1.00 92.50 104 CYS A CA 1
ATOM 853 C C . CYS A 1 104 ? -15.370 -7.414 19.894 1.00 92.50 104 CYS A C 1
ATOM 855 O O . CYS A 1 104 ? -16.501 -7.497 20.374 1.00 92.50 104 CYS A O 1
ATOM 857 N N . ASN A 1 105 ? -14.765 -8.468 19.337 1.00 90.88 105 ASN A N 1
ATOM 858 C CA . ASN A 1 105 ? -15.385 -9.791 19.225 1.00 90.88 105 ASN A CA 1
ATOM 859 C C . ASN A 1 105 ? -15.685 -10.451 20.583 1.00 90.88 105 ASN A C 1
ATOM 861 O O . ASN A 1 105 ? -16.478 -11.386 20.641 1.00 90.88 105 ASN A O 1
ATOM 865 N N . ARG A 1 106 ? -15.107 -9.972 21.692 1.00 91.75 106 ARG A N 1
ATOM 866 C CA . ARG A 1 106 ? -15.455 -10.435 23.047 1.00 91.75 106 ARG A CA 1
ATOM 867 C C . ARG A 1 106 ? -16.735 -9.783 23.589 1.00 91.75 106 ARG A C 1
ATOM 869 O O . ARG A 1 106 ? -17.266 -10.230 24.604 1.00 91.75 106 ARG A O 1
ATOM 876 N N . HIS A 1 107 ? -17.269 -8.761 22.914 1.00 92.06 107 HIS A N 1
ATOM 877 C CA . HIS A 1 107 ? -18.440 -8.004 23.354 1.00 92.06 107 HIS A CA 1
ATOM 878 C C . HIS A 1 107 ? -19.688 -8.396 22.552 1.00 92.06 107 HIS A C 1
ATOM 880 O O . HIS A 1 107 ? -19.901 -7.929 21.433 1.00 92.06 107 HIS A O 1
ATOM 886 N N . LYS A 1 108 ? -20.583 -9.187 23.163 1.00 91.81 108 LYS A N 1
ATOM 887 C CA . LYS A 1 108 ? -21.837 -9.654 22.530 1.00 91.81 108 LYS A CA 1
ATOM 888 C C . LYS A 1 108 ? -22.677 -8.525 21.916 1.00 91.81 108 LYS A C 1
ATOM 890 O O . LYS A 1 108 ? -23.248 -8.713 20.850 1.00 91.81 108 LYS A O 1
ATOM 895 N N . LYS A 1 109 ? -22.720 -7.347 22.555 1.00 92.56 109 LYS A N 1
ATOM 896 C CA . LYS A 1 109 ? -23.461 -6.172 22.056 1.00 92.56 109 LYS A CA 1
ATOM 897 C C . LYS A 1 109 ? -22.951 -5.672 20.699 1.00 92.56 109 LYS A C 1
ATOM 899 O O . LYS A 1 109 ? -23.756 -5.243 19.882 1.00 92.56 109 LYS A O 1
ATOM 904 N N . LEU A 1 110 ? -21.642 -5.744 20.448 1.00 93.31 110 LEU A N 1
ATOM 905 C CA . LEU A 1 110 ? -21.057 -5.355 19.162 1.00 93.31 110 LEU A CA 1
ATOM 906 C C . LEU A 1 110 ? -21.307 -6.416 18.093 1.00 93.31 110 LEU A C 1
ATOM 908 O O . LEU A 1 110 ? -21.613 -6.073 16.957 1.00 93.31 110 LEU A O 1
ATOM 912 N N . LEU A 1 111 ? -21.258 -7.694 18.471 1.00 93.00 111 LEU A N 1
ATOM 913 C CA . LEU A 1 111 ? -21.480 -8.811 17.549 1.00 93.00 111 LEU A CA 1
ATOM 914 C C . LEU A 1 111 ? -22.888 -8.868 16.950 1.00 93.00 111 LEU A C 1
ATOM 916 O O . LEU A 1 111 ? -23.061 -9.494 15.913 1.00 93.00 111 LEU A O 1
ATOM 920 N N . ILE A 1 112 ? -23.875 -8.232 17.584 1.00 95.38 112 ILE A N 1
ATOM 921 C CA . ILE A 1 112 ? -25.245 -8.111 17.059 1.00 95.38 112 ILE A CA 1
ATOM 922 C C . ILE A 1 112 ? -25.528 -6.729 16.453 1.00 95.38 112 ILE A C 1
ATOM 924 O O . ILE A 1 112 ? -26.602 -6.496 15.902 1.00 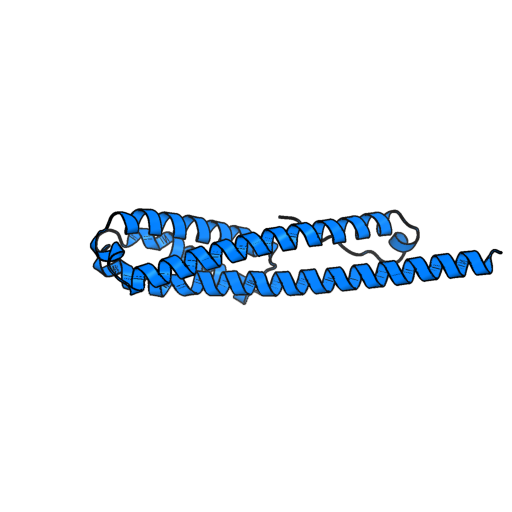95.38 112 ILE A O 1
ATOM 928 N N . ASN A 1 113 ? -24.588 -5.787 16.561 1.00 95.94 113 ASN A N 1
ATOM 929 C CA . ASN A 1 113 ? -24.751 -4.450 16.012 1.00 95.94 113 ASN A CA 1
ATOM 930 C C . ASN A 1 113 ? -24.445 -4.476 14.509 1.00 95.94 113 ASN A C 1
ATOM 932 O O . ASN A 1 113 ? -23.285 -4.530 14.102 1.00 95.94 113 ASN A O 1
ATOM 936 N N . GLY A 1 114 ? -25.486 -4.374 13.679 1.00 96.38 114 GLY A N 1
ATOM 937 C CA . GLY A 1 114 ? -25.351 -4.407 12.219 1.00 96.38 114 GLY A CA 1
ATOM 938 C C . GLY A 1 114 ? -24.377 -3.367 11.651 1.00 96.38 114 GLY A C 1
ATOM 939 O O . GLY A 1 114 ? -23.642 -3.676 10.716 1.00 96.38 114 GLY A O 1
ATOM 940 N N . LYS A 1 115 ? -24.286 -2.167 12.249 1.00 96.12 115 LYS A N 1
ATOM 941 C CA . LYS A 1 115 ? -23.309 -1.149 11.822 1.00 96.12 115 LYS A CA 1
ATOM 942 C C . LYS A 1 115 ? -21.877 -1.601 12.101 1.00 96.12 115 LYS A C 1
ATOM 944 O O . LYS A 1 115 ? -21.009 -1.407 11.259 1.00 96.12 115 LYS A O 1
ATOM 949 N N . PHE A 1 116 ? -21.627 -2.216 13.259 1.00 96.81 116 PHE A N 1
ATOM 950 C CA . PHE A 1 116 ? -20.299 -2.731 13.604 1.00 96.81 116 PHE A CA 1
ATOM 951 C C . PHE A 1 116 ? -19.878 -3.848 12.646 1.00 96.81 116 PHE A C 1
ATOM 953 O O . PHE A 1 116 ? -18.778 -3.803 12.100 1.00 96.81 116 PHE A O 1
ATOM 960 N N . ILE A 1 117 ? -20.775 -4.813 12.416 1.00 96.75 117 ILE A N 1
ATOM 961 C CA . ILE A 1 117 ? -20.552 -5.941 11.502 1.00 96.75 117 ILE A CA 1
ATOM 962 C C . ILE A 1 117 ? -20.206 -5.422 10.105 1.00 96.75 117 ILE A C 1
ATOM 964 O O . ILE A 1 117 ? -19.172 -5.792 9.557 1.00 96.75 117 ILE A O 1
ATOM 968 N N . TYR A 1 118 ? -21.006 -4.491 9.580 1.00 97.38 118 TYR A N 1
ATOM 969 C CA . TYR A 1 118 ? -20.767 -3.882 8.275 1.00 97.38 118 TYR A CA 1
ATOM 970 C C . TYR A 1 118 ? -19.385 -3.217 8.173 1.00 97.38 118 TYR A C 1
ATOM 972 O O . TYR A 1 118 ? -18.638 -3.485 7.234 1.00 97.38 118 TYR A O 1
ATOM 980 N N . LEU A 1 119 ? -19.012 -2.376 9.147 1.00 97.56 119 LEU A N 1
ATOM 981 C CA . LEU A 1 119 ? -17.712 -1.695 9.136 1.00 97.56 119 LEU A CA 1
ATOM 982 C C . LEU A 1 119 ? -16.547 -2.686 9.234 1.00 97.56 119 LEU A C 1
ATOM 984 O O . LEU A 1 119 ? -15.543 -2.523 8.540 1.00 97.56 119 LEU A O 1
ATOM 988 N N . ARG A 1 120 ? -16.680 -3.720 10.069 1.00 96.50 120 ARG A N 1
ATOM 989 C CA . ARG A 1 120 ? -15.685 -4.789 10.191 1.00 96.50 120 ARG A CA 1
ATOM 990 C C . ARG A 1 120 ? -15.488 -5.502 8.857 1.00 96.50 120 ARG A C 1
ATOM 992 O O . ARG A 1 120 ? -14.354 -5.652 8.410 1.00 96.50 120 ARG A O 1
ATOM 999 N N . ASP A 1 121 ? -16.575 -5.907 8.213 1.00 97.00 121 ASP A N 1
ATOM 1000 C CA . ASP A 1 121 ? -16.518 -6.657 6.960 1.00 97.00 121 ASP A CA 1
ATOM 1001 C C . ASP A 1 121 ? -15.948 -5.789 5.819 1.00 97.00 121 ASP A C 1
ATOM 1003 O O . ASP A 1 121 ? -15.157 -6.268 5.001 1.00 97.00 121 ASP A O 1
ATOM 1007 N N . LEU A 1 122 ? -16.239 -4.482 5.817 1.00 97.25 122 LEU A N 1
ATOM 1008 C CA . LEU A 1 122 ? -15.641 -3.519 4.888 1.00 97.25 122 LEU A CA 1
ATOM 1009 C C . LEU A 1 122 ? -14.123 -3.366 5.104 1.00 97.25 122 LEU A C 1
ATOM 1011 O O . LEU A 1 122 ? -13.357 -3.317 4.142 1.00 97.25 122 LEU A O 1
ATOM 1015 N N . VAL A 1 123 ? -13.652 -3.353 6.355 1.00 97.81 123 VAL A N 1
ATOM 1016 C CA . VAL A 1 123 ? -12.209 -3.331 6.657 1.00 97.81 123 VAL A CA 1
ATOM 1017 C C . VAL A 1 123 ? -11.521 -4.638 6.253 1.00 97.81 123 VAL A C 1
ATOM 1019 O O . VAL A 1 123 ? -10.413 -4.594 5.708 1.00 97.81 123 VAL A O 1
ATOM 1022 N N . ILE A 1 124 ? -12.147 -5.789 6.519 1.00 96.88 124 ILE A N 1
ATOM 1023 C CA . ILE A 1 124 ? -11.601 -7.112 6.176 1.00 96.88 124 ILE A CA 1
ATOM 1024 C C . ILE A 1 124 ? -11.478 -7.249 4.658 1.00 96.88 124 ILE A C 1
ATOM 1026 O O . ILE A 1 124 ? -10.395 -7.552 4.159 1.00 96.88 124 ILE A O 1
ATOM 1030 N N . SER A 1 125 ? -12.555 -6.961 3.924 1.00 97.06 125 SER A N 1
ATOM 1031 C CA . SER A 1 125 ? -12.557 -6.999 2.456 1.00 97.06 125 SER A CA 1
ATOM 1032 C C . SER A 1 125 ? -11.542 -6.024 1.859 1.00 97.06 125 SER A C 1
ATOM 1034 O O . SER A 1 125 ? -10.742 -6.419 1.013 1.00 97.06 125 SER A O 1
ATOM 1036 N N . SER A 1 126 ? -11.486 -4.784 2.355 1.00 97.12 126 SER A N 1
ATOM 1037 C CA . SER A 1 126 ? -10.485 -3.804 1.920 1.00 97.12 126 SER A CA 1
ATOM 1038 C C . SER A 1 126 ? -9.051 -4.282 2.184 1.00 97.12 126 SER A C 1
ATOM 1040 O O . SER A 1 126 ? -8.197 -4.188 1.304 1.00 97.12 126 SER A O 1
ATOM 1042 N N . SER A 1 127 ? -8.780 -4.875 3.353 1.00 97.31 127 SER A N 1
ATOM 1043 C CA . SER A 1 127 ? -7.455 -5.425 3.678 1.00 97.31 127 SER A CA 1
ATOM 1044 C C . SER A 1 127 ? -7.073 -6.611 2.791 1.00 97.31 127 SER A C 1
ATOM 1046 O O . SER A 1 127 ? -5.916 -6.707 2.383 1.00 97.31 127 SER A O 1
ATOM 1048 N N . SER A 1 128 ? -8.030 -7.482 2.456 1.00 97.38 128 SER A N 1
ATOM 1049 C CA . SER A 1 128 ? -7.808 -8.575 1.502 1.00 97.38 128 SER A CA 1
ATOM 1050 C C . SER A 1 128 ? -7.456 -8.031 0.120 1.00 97.38 128 SER A C 1
ATOM 1052 O O . SER A 1 128 ? -6.432 -8.412 -0.444 1.00 97.38 128 SER A O 1
ATOM 1054 N N . ASN A 1 129 ? -8.243 -7.071 -0.379 1.00 97.50 129 ASN A N 1
ATOM 1055 C CA . ASN A 1 129 ? -8.008 -6.434 -1.673 1.00 97.50 129 ASN A CA 1
ATOM 1056 C C . ASN A 1 129 ? -6.619 -5.788 -1.723 1.00 97.50 129 ASN A C 1
ATOM 1058 O O . ASN A 1 129 ? -5.861 -6.034 -2.657 1.00 97.50 129 ASN A O 1
ATOM 1062 N N . ILE A 1 130 ? -6.248 -5.016 -0.697 1.00 98.00 130 ILE A N 1
ATOM 1063 C CA . ILE A 1 130 ? -4.901 -4.443 -0.560 1.00 98.00 130 ILE A CA 1
ATOM 1064 C C . ILE A 1 130 ? -3.832 -5.534 -0.701 1.00 98.00 130 ILE A C 1
ATOM 1066 O O . ILE A 1 130 ? -2.893 -5.370 -1.479 1.00 98.00 130 ILE A O 1
ATOM 1070 N N . GLY A 1 131 ? -3.981 -6.651 0.017 1.00 97.38 131 GLY A N 1
ATOM 1071 C CA . GLY A 1 131 ? -3.038 -7.766 -0.041 1.00 97.38 131 GLY A CA 1
ATOM 1072 C C . GLY A 1 131 ? -2.895 -8.355 -1.446 1.00 97.38 131 GLY A C 1
ATOM 1073 O O . GLY A 1 131 ? -1.780 -8.627 -1.892 1.00 97.38 131 GLY A O 1
ATOM 1074 N N . ASP A 1 132 ? -3.997 -8.512 -2.173 1.00 97.94 132 ASP A N 1
ATOM 1075 C CA . ASP A 1 132 ? -3.972 -9.053 -3.533 1.00 97.94 132 ASP A CA 1
ATOM 1076 C C . ASP A 1 132 ? -3.345 -8.080 -4.539 1.00 97.94 132 ASP A C 1
ATOM 1078 O O . ASP A 1 132 ? -2.536 -8.493 -5.378 1.00 97.94 132 ASP A O 1
ATOM 1082 N N . TYR A 1 133 ? -3.611 -6.778 -4.409 1.00 98.06 133 TYR A N 1
ATOM 1083 C CA . TY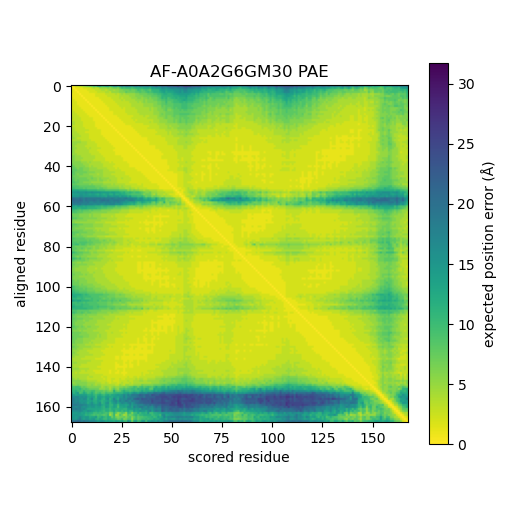R A 1 133 ? -2.967 -5.761 -5.242 1.00 98.06 133 TYR A CA 1
ATOM 1084 C C . TYR A 1 133 ? -1.477 -5.588 -4.930 1.00 98.06 133 TYR A C 1
ATOM 1086 O O . TYR A 1 133 ? -0.699 -5.379 -5.860 1.00 98.06 133 TYR A O 1
ATOM 1094 N N . LEU A 1 134 ? -1.047 -5.750 -3.674 1.00 97.12 134 LEU A N 1
ATOM 1095 C CA . LEU A 1 134 ? 0.378 -5.769 -3.320 1.00 97.12 134 LEU A CA 1
ATOM 1096 C C . LEU A 1 134 ? 1.101 -6.966 -3.958 1.00 97.12 134 LEU A C 1
ATOM 1098 O O . LEU A 1 134 ? 2.167 -6.795 -4.550 1.00 97.12 134 LEU A O 1
ATOM 1102 N N . LYS A 1 135 ? 0.497 -8.164 -3.941 1.00 96.69 135 LYS A N 1
ATOM 1103 C CA . LYS A 1 135 ? 1.044 -9.336 -4.657 1.00 96.69 135 LYS A CA 1
ATOM 1104 C C . LYS A 1 135 ? 1.149 -9.074 -6.162 1.00 96.69 135 LYS A C 1
ATOM 1106 O O . LYS A 1 135 ? 2.157 -9.413 -6.785 1.00 96.69 135 LYS A O 1
ATOM 1111 N N . LEU A 1 136 ? 0.115 -8.475 -6.756 1.00 96.81 136 LEU A N 1
ATOM 1112 C CA . LEU A 1 136 ? 0.105 -8.126 -8.177 1.00 96.81 136 LEU A CA 1
ATOM 1113 C C . LEU A 1 136 ? 1.197 -7.102 -8.514 1.00 96.81 136 LEU A C 1
ATOM 1115 O O . LEU A 1 136 ? 1.935 -7.303 -9.482 1.00 96.81 136 LEU A O 1
ATOM 1119 N N . TYR A 1 137 ? 1.320 -6.046 -7.708 1.00 96.81 137 TYR A N 1
ATOM 1120 C CA . TYR A 1 137 ? 2.368 -5.036 -7.820 1.00 96.81 137 TYR A CA 1
ATOM 1121 C C . TYR A 1 137 ? 3.751 -5.692 -7.800 1.00 96.81 137 TYR A C 1
ATOM 1123 O O . TYR A 1 137 ? 4.506 -5.541 -8.761 1.00 96.81 137 TYR A O 1
ATOM 1131 N N . LYS A 1 138 ? 4.035 -6.522 -6.789 1.00 95.75 138 LYS A N 1
ATOM 1132 C CA . LYS A 1 138 ? 5.309 -7.242 -6.650 1.00 95.75 138 LYS A CA 1
ATOM 1133 C C . LYS A 1 138 ? 5.651 -8.063 -7.893 1.00 95.75 138 LYS A C 1
ATOM 1135 O O . LYS A 1 138 ? 6.767 -7.998 -8.407 1.00 95.75 138 LYS A O 1
ATOM 1140 N N . ASN A 1 139 ? 4.675 -8.793 -8.429 1.00 96.06 139 ASN A N 1
ATOM 1141 C CA . ASN A 1 139 ? 4.862 -9.599 -9.636 1.00 96.06 139 ASN A CA 1
ATOM 1142 C C . ASN A 1 139 ? 5.180 -8.753 -10.879 1.00 96.06 139 ASN A C 1
ATOM 1144 O O . ASN A 1 139 ? 5.954 -9.186 -11.736 1.00 96.06 139 ASN A O 1
ATOM 1148 N N . ILE A 1 140 ? 4.580 -7.569 -11.008 1.00 95.06 140 ILE A N 1
ATOM 1149 C CA . ILE A 1 140 ? 4.813 -6.667 -12.144 1.00 95.06 140 ILE A CA 1
ATOM 1150 C C . ILE A 1 140 ? 6.159 -5.957 -12.002 1.00 95.06 140 ILE A C 1
ATOM 1152 O O . ILE A 1 140 ? 6.911 -5.918 -12.976 1.00 95.06 140 ILE A O 1
ATOM 1156 N N . VAL A 1 141 ? 6.499 -5.479 -10.803 1.00 95.25 141 VAL A N 1
ATOM 1157 C CA . VAL A 1 141 ? 7.806 -4.873 -10.519 1.00 95.25 141 VAL A CA 1
ATOM 1158 C C . VAL A 1 141 ? 8.932 -5.862 -10.786 1.00 95.25 141 VAL A C 1
ATOM 1160 O O . VAL A 1 141 ? 9.883 -5.511 -11.474 1.00 95.25 141 VAL A O 1
ATOM 1163 N N . LYS A 1 142 ? 8.794 -7.129 -10.378 1.00 93.81 142 LYS A N 1
ATOM 1164 C CA . LYS A 1 142 ? 9.793 -8.166 -10.679 1.00 93.81 142 LYS A CA 1
ATOM 1165 C C . LYS A 1 142 ? 10.040 -8.323 -12.185 1.00 93.81 142 LYS A C 1
ATOM 1167 O O . LYS A 1 142 ? 11.184 -8.442 -12.620 1.00 93.81 142 LYS A O 1
ATOM 1172 N N . LYS A 1 143 ? 8.976 -8.300 -12.999 1.00 92.62 143 LYS A N 1
ATOM 1173 C CA . LYS A 1 143 ? 9.086 -8.353 -14.471 1.00 92.62 143 LYS A CA 1
ATOM 1174 C C . LYS A 1 143 ? 9.761 -7.099 -15.028 1.00 92.62 143 LYS A C 1
ATOM 1176 O O . LYS A 1 143 ? 10.646 -7.213 -15.869 1.00 92.62 143 LYS A O 1
ATOM 1181 N N . TYR A 1 144 ? 9.372 -5.925 -14.541 1.00 92.75 144 TYR A N 1
ATOM 1182 C CA . TYR A 1 144 ? 9.968 -4.645 -14.920 1.00 92.75 144 TYR A CA 1
ATOM 1183 C C . TYR A 1 144 ? 11.467 -4.586 -14.584 1.00 92.75 144 TYR A C 1
ATOM 1185 O O . TYR A 1 144 ? 12.286 -4.309 -15.458 1.00 92.75 144 TYR A O 1
ATOM 1193 N N . ASN A 1 145 ? 11.840 -4.953 -13.358 1.00 90.44 145 ASN A N 1
ATOM 1194 C CA . ASN A 1 145 ? 13.222 -4.984 -12.887 1.00 90.44 145 ASN A CA 1
ATOM 1195 C C . ASN A 1 145 ? 14.077 -5.982 -13.678 1.00 90.44 145 ASN A C 1
ATOM 1197 O O . ASN A 1 145 ? 15.221 -5.676 -14.012 1.00 90.44 145 ASN A O 1
ATOM 1201 N N . LEU A 1 146 ? 13.531 -7.152 -14.035 1.00 89.19 146 LEU A N 1
ATOM 1202 C CA . LEU A 1 146 ? 14.223 -8.116 -14.896 1.00 89.19 146 LEU A CA 1
ATOM 1203 C C . LEU A 1 146 ? 14.550 -7.515 -16.271 1.00 89.19 146 LEU A C 1
ATOM 1205 O O . LEU A 1 146 ? 15.671 -7.660 -16.754 1.00 89.19 146 LEU A O 1
ATOM 1209 N N . LEU A 1 147 ? 13.599 -6.810 -16.887 1.00 86.88 147 LEU A N 1
ATOM 1210 C CA . LEU A 1 147 ? 13.804 -6.176 -18.193 1.00 86.88 147 LEU A CA 1
ATOM 1211 C C . LEU A 1 147 ? 14.810 -5.032 -18.130 1.00 86.88 147 LEU A C 1
ATOM 1213 O O . LEU A 1 147 ? 15.631 -4.904 -19.034 1.00 86.88 147 LEU A O 1
ATOM 1217 N N . ILE A 1 148 ? 14.787 -4.239 -17.055 1.00 86.19 148 ILE A N 1
ATOM 1218 C CA . ILE A 1 148 ? 15.812 -3.218 -16.817 1.00 86.19 148 ILE A CA 1
ATOM 1219 C C . ILE A 1 148 ? 17.188 -3.862 -16.689 1.00 86.19 148 ILE A C 1
ATOM 1221 O O . ILE A 1 148 ? 18.129 -3.379 -17.308 1.00 86.19 148 ILE A O 1
ATOM 1225 N N . ARG A 1 149 ? 17.322 -4.969 -15.948 1.00 84.06 149 ARG A N 1
ATOM 1226 C CA . ARG A 1 149 ? 18.602 -5.687 -15.846 1.00 84.06 149 ARG A CA 1
ATOM 1227 C C . ARG A 1 149 ? 19.085 -6.151 -17.219 1.00 84.06 149 ARG A C 1
ATOM 1229 O O . ARG A 1 149 ? 20.218 -5.854 -17.577 1.00 84.06 149 ARG A O 1
ATOM 1236 N N . ILE A 1 150 ? 18.226 -6.800 -18.011 1.00 80.25 150 ILE A N 1
ATOM 1237 C CA . ILE A 1 150 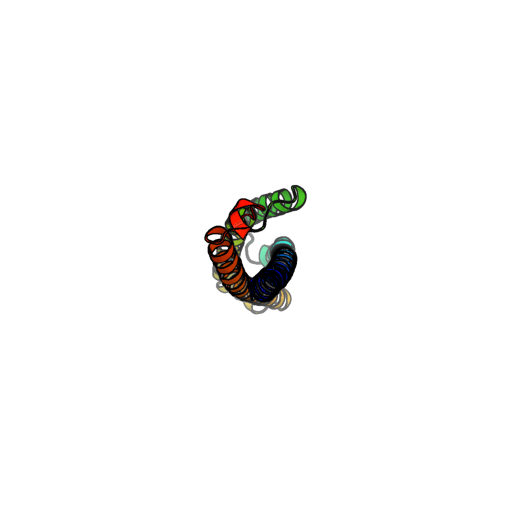? 18.559 -7.235 -19.381 1.00 80.25 150 ILE A CA 1
ATOM 1238 C C . ILE A 1 150 ? 19.004 -6.043 -20.238 1.00 80.25 150 ILE A C 1
ATOM 1240 O O . ILE A 1 150 ? 20.025 -6.119 -20.919 1.00 80.25 150 ILE A O 1
ATOM 1244 N N . LYS A 1 151 ? 18.279 -4.921 -20.166 1.00 77.38 151 LYS A N 1
ATOM 1245 C CA . LYS A 1 151 ? 18.642 -3.684 -20.864 1.00 77.38 151 LYS A CA 1
ATOM 1246 C C . LYS A 1 151 ? 20.005 -3.159 -20.405 1.00 77.38 151 LYS A C 1
ATOM 1248 O O . LYS A 1 151 ? 20.816 -2.797 -21.251 1.00 77.38 151 LYS A O 1
ATOM 1253 N N . ASN A 1 152 ? 20.277 -3.138 -19.104 1.00 74.44 152 ASN A N 1
ATOM 1254 C CA . ASN A 1 152 ? 21.521 -2.610 -18.542 1.00 74.44 152 ASN A CA 1
ATOM 1255 C C . ASN A 1 152 ? 22.745 -3.470 -18.897 1.00 74.44 152 ASN A C 1
ATOM 1257 O O . ASN A 1 152 ? 23.829 -2.926 -19.066 1.00 74.44 152 ASN A O 1
ATOM 1261 N N . TYR A 1 153 ? 22.571 -4.781 -19.093 1.00 76.88 153 TYR A N 1
ATOM 1262 C CA . TYR A 1 153 ? 23.615 -5.666 -19.631 1.00 76.88 153 TYR A CA 1
ATOM 1263 C C . TYR A 1 153 ? 23.796 -5.563 -21.156 1.00 76.88 153 TYR A C 1
ATOM 1265 O O . TYR A 1 153 ? 24.696 -6.190 -21.711 1.00 76.88 153 TYR A O 1
ATOM 1273 N N . SER A 1 154 ? 22.963 -4.782 -21.847 1.00 69.31 154 SER A N 1
ATOM 1274 C CA . SER A 1 154 ? 23.069 -4.542 -23.287 1.00 69.31 154 SER A CA 1
ATOM 1275 C C . SER A 1 154 ? 23.707 -3.182 -23.588 1.00 69.31 154 SER A C 1
ATOM 1277 O O . SER A 1 154 ? 23.676 -2.272 -22.762 1.00 69.31 154 SER A O 1
ATOM 1279 N N . ILE A 1 155 ? 24.204 -2.996 -24.815 1.00 63.81 155 ILE A N 1
ATOM 1280 C CA . ILE A 1 155 ? 24.784 -1.725 -25.305 1.00 63.81 155 ILE A CA 1
ATOM 1281 C C . ILE A 1 155 ? 23.799 -0.541 -25.139 1.00 63.81 155 ILE A C 1
ATOM 1283 O O . ILE A 1 155 ? 24.205 0.605 -24.969 1.00 63.81 155 ILE A O 1
ATOM 1287 N N . ILE A 1 156 ? 22.493 -0.825 -25.104 1.00 60.06 156 ILE A N 1
ATOM 1288 C CA . ILE A 1 156 ? 21.393 0.134 -24.910 1.00 60.06 156 ILE A CA 1
ATOM 1289 C C . ILE A 1 156 ? 21.401 0.737 -23.496 1.00 60.06 156 ILE A C 1
ATOM 1291 O O . ILE A 1 156 ? 21.044 1.901 -23.306 1.00 60.06 156 ILE A O 1
ATOM 1295 N N . GLY A 1 157 ? 21.786 -0.053 -22.490 1.00 58.62 157 GLY A N 1
ATOM 1296 C CA . GLY A 1 157 ? 21.863 0.367 -21.091 1.00 58.62 157 GLY A CA 1
ATOM 1297 C C . GLY A 1 157 ? 22.898 1.460 -20.839 1.00 58.62 157 GLY A C 1
ATOM 1298 O O . GLY A 1 157 ? 22.743 2.246 -19.911 1.00 58.62 157 GLY A O 1
ATOM 1299 N N . LEU A 1 158 ? 23.903 1.547 -21.712 1.00 59.84 158 LEU A N 1
ATOM 1300 C CA . LEU A 1 158 ? 24.999 2.511 -21.640 1.00 59.84 158 LEU A CA 1
ATOM 1301 C C . LEU A 1 158 ? 24.558 3.937 -22.025 1.00 59.84 158 LEU A C 1
ATOM 1303 O O . LEU A 1 158 ? 25.193 4.902 -21.614 1.00 59.84 158 LEU A O 1
ATOM 1307 N N . LEU A 1 159 ? 23.459 4.080 -22.781 1.00 59.22 159 LEU A N 1
ATOM 1308 C CA . LEU A 1 159 ? 22.966 5.371 -23.285 1.00 59.22 159 LEU A CA 1
ATOM 1309 C C . LEU A 1 159 ? 21.811 5.964 -22.465 1.00 59.22 159 LEU A C 1
ATOM 1311 O O . LEU A 1 159 ? 21.652 7.181 -22.440 1.00 59.22 159 LEU A O 1
ATOM 1315 N N . ILE A 1 160 ? 20.978 5.135 -21.822 1.00 62.16 160 ILE A N 1
ATOM 1316 C CA . ILE A 1 160 ? 19.813 5.608 -21.054 1.00 62.16 160 ILE A CA 1
ATOM 1317 C C . ILE A 1 160 ? 19.708 4.820 -19.741 1.00 62.16 160 ILE A C 1
ATOM 1319 O O . ILE A 1 160 ? 19.147 3.714 -19.755 1.00 62.16 160 ILE A O 1
ATOM 1323 N N . PRO A 1 161 ? 20.170 5.372 -18.606 1.00 60.47 161 PRO A N 1
ATOM 1324 C CA . PRO A 1 161 ? 19.929 4.765 -17.306 1.00 60.47 161 PRO A CA 1
ATOM 1325 C C . PRO A 1 161 ? 18.433 4.854 -16.973 1.00 60.47 161 PRO A C 1
ATOM 1327 O O . PRO A 1 161 ? 17.825 5.919 -17.038 1.00 60.47 161 PRO A O 1
ATOM 1330 N N . ILE A 1 162 ? 17.816 3.715 -16.659 1.00 68.44 162 ILE A N 1
ATOM 1331 C CA . ILE A 1 162 ? 16.463 3.657 -16.088 1.00 68.44 162 ILE A CA 1
ATOM 1332 C C . ILE A 1 162 ? 16.583 2.953 -14.746 1.00 68.44 162 ILE A C 1
ATOM 1334 O O . ILE A 1 162 ? 17.177 1.877 -14.657 1.00 68.44 162 ILE A O 1
ATOM 1338 N N . GLU A 1 163 ? 16.012 3.564 -13.717 1.00 73.94 163 GLU A N 1
ATOM 1339 C CA . GLU A 1 163 ? 16.061 3.049 -12.356 1.00 73.94 163 GLU A CA 1
ATOM 1340 C C . GLU A 1 163 ? 15.054 1.915 -12.141 1.00 73.94 163 GLU A C 1
ATOM 1342 O O . GLU A 1 163 ? 13.926 1.920 -12.654 1.00 73.94 163 GLU A O 1
ATOM 1347 N N . THR A 1 164 ? 15.487 0.921 -11.367 1.00 78.44 164 THR A N 1
ATOM 1348 C CA . THR A 1 164 ? 14.628 -0.148 -10.856 1.00 78.44 164 THR A CA 1
ATOM 1349 C C . THR A 1 164 ? 13.623 0.410 -9.855 1.00 78.44 164 THR A C 1
ATOM 1351 O O . THR A 1 164 ? 13.899 1.393 -9.172 1.00 78.44 164 THR A O 1
ATOM 1354 N N . LYS A 1 165 ? 12.472 -0.248 -9.725 1.00 79.88 165 LYS A N 1
ATOM 1355 C CA . LYS A 1 165 ? 11.475 0.070 -8.694 1.00 79.88 165 LYS A CA 1
ATOM 1356 C C . LYS A 1 165 ? 11.658 -0.861 -7.494 1.00 79.88 165 LYS A C 1
ATOM 1358 O O . LYS A 1 165 ? 12.079 -2.008 -7.660 1.00 79.88 165 LYS A O 1
ATOM 1363 N N . GLU A 1 166 ? 11.337 -0.370 -6.301 1.00 79.69 166 GLU A N 1
ATOM 1364 C CA . GLU A 1 166 ? 11.438 -1.157 -5.071 1.00 79.69 166 GLU A CA 1
ATOM 1365 C C . GLU A 1 166 ? 10.422 -2.306 -5.042 1.00 79.69 166 GLU A C 1
ATOM 1367 O O . GLU A 1 166 ? 9.249 -2.147 -5.400 1.00 79.69 166 GLU A O 1
ATOM 1372 N N . GLU A 1 167 ? 10.902 -3.472 -4.607 1.00 76.94 167 GLU A N 1
ATOM 1373 C CA . GLU A 1 167 ? 10.104 -4.667 -4.348 1.00 76.94 167 GLU A CA 1
ATOM 1374 C C . GLU A 1 167 ? 9.829 -4.767 -2.845 1.00 76.94 167 GLU A C 1
ATOM 1376 O O . GLU A 1 167 ? 10.759 -4.718 -2.043 1.00 76.94 167 GLU A O 1
ATOM 1381 N N . PHE A 1 168 ? 8.565 -4.958 -2.476 1.00 70.06 168 PHE A N 1
ATOM 1382 C CA . PHE A 1 168 ? 8.117 -5.220 -1.107 1.00 70.06 168 PHE A CA 1
ATOM 1383 C C . PHE A 1 168 ? 7.199 -6.450 -1.113 1.00 70.06 168 PHE A C 1
ATOM 1385 O O . PHE A 1 168 ? 6.241 -6.495 -1.915 1.00 70.06 168 PHE A O 1
#

Secondary structure (DSSP, 8-state):
-HHHHHHHHHHHHHHHHHHHHHHHHHHHHHHHHHHHHHHHHHTTHHHHHHHHHTT-TT-GGGGHHHHHHHHHHHHHHHTT--HHHHHHHHHHHHHHHHHHHHHHTT-HHHHT-HHHHHHHHHHHHHHHHHHHHHHHHHHHHHHHHHHHHHHHTSGGGGT---PPPPP-

Radius of gyration: 22.79 Å; Cα contacts (8 Å, |Δi|>4): 100; chains: 1; bounding box: 51×25×74 Å

Sequence (168 aa):
MLLNFLLILAAIIILLSIFIIILKNKIDSLESYIKNLFNIRTNIIPSLFEVSRSSLIRHEEIFREIIKLRKISFSERSLGRSLSEMIGTEQLIHNELNFIFKVCNRHKKLLINGKFIYLRDLVISSSSNIGDYLKLYKNIVKKYNLLIRIKNYSIIGLLIPIETKEEF

Mean predicted aligned error: 5.18 Å

Foldseek 3Di:
DVVVVVVVVVVVLVVLVVVLVVLVVVLVVLQVVLLVLLVVLLVLLVVLCVLCCVQQVVPNVLCVVSVVLSVVSVVCVVVVHGSVVNVVSSVVNLVSLVVSVVVSVVGPVLVPPPSNVVSNVSNVVSVVVSVVSLVVSLVSLVVSQVSLVVCCVDPNVVPDPDDRDDHD

Nearest PDB structures (foldseek):
  4tql-assembly2_B  TM=2.803E-01  e=8.804E-01  synthetic construct
  5nnv-assembly2_B  TM=3.328E-01  e=4.303E+00  Bacillus subtilis subsp. subtilis str. 168

pLDDT: mean 91.02, std 9.04, range [58.62, 98.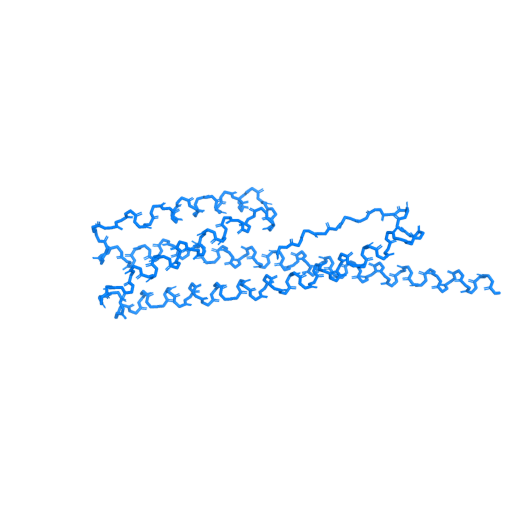38]

Solvent-accessible surface area (backbone atoms only — not comparable to full-atom values): 9464 Å² total; per-residue (Å²): 109,71,66,60,52,52,52,53,51,51,53,53,54,51,54,53,51,53,52,51,50,55,47,48,55,51,50,56,53,48,46,56,50,50,56,49,48,52,50,59,48,59,64,43,51,65,62,52,46,64,68,43,40,86,81,34,75,93,48,63,70,75,52,49,62,50,53,52,47,46,54,49,55,51,48,43,57,76,70,64,56,52,65,75,72,46,47,61,58,53,50,51,44,52,53,46,51,53,49,50,50,60,55,48,69,74,36,70,73,47,76,70,32,64,69,47,50,51,53,51,51,52,44,52,52,47,52,50,50,48,53,55,51,45,54,50,48,36,58,50,45,54,54,46,39,51,51,47,51,56,38,54,78,34,84,66,25,78,77,54,86,72,86,73,71,90,80,116